Protein AF-A0A8T6Q0S2-F1 (afdb_monomer_lite)

Secondary structure (DSSP, 8-state):
--SSHHHHHHHHHHH-SEEEE----TT----SPTT-EEEEEEETTEEEEEEE-TTT--EEEEEEEHHHHHTT--EEEEE--TTSPPPTGGGT-TT--TTSS--SS-----S-----SSS-------SSS--EEEEE-TT--EEEEEE-

Structure (mmCIF, N/CA/C/O backbone):
data_AF-A0A8T6Q0S2-F1
#
_entry.id   AF-A0A8T6Q0S2-F1
#
loop_
_atom_site.group_PDB
_atom_site.id
_atom_site.type_symbol
_atom_site.label_atom_id
_atom_site.label_alt_id
_atom_site.label_comp_id
_atom_site.label_asym_id
_atom_site.label_entity_id
_atom_site.label_seq_id
_atom_site.pdbx_PDB_ins_code
_atom_site.Cartn_x
_atom_site.Cartn_y
_atom_site.Cartn_z
_atom_site.occupancy
_atom_site.B_iso_or_equiv
_atom_site.auth_seq_id
_atom_site.auth_comp_id
_atom_site.auth_asym_id
_atom_site.auth_atom_id
_atom_site.pdbx_PDB_model_num
ATOM 1 N N . GLY A 1 1 ? 16.981 -9.448 -18.568 1.00 78.06 1 GLY A N 1
ATOM 2 C CA . GLY A 1 1 ? 16.271 -8.221 -18.159 1.00 78.06 1 GLY A CA 1
ATOM 3 C C . GLY A 1 1 ? 17.197 -7.251 -17.456 1.00 78.06 1 GLY A C 1
ATOM 4 O O . GLY A 1 1 ? 18.406 -7.444 -17.495 1.00 78.06 1 GLY A O 1
ATOM 5 N N . LYS A 1 2 ? 16.650 -6.191 -16.859 1.00 92.25 2 LYS A N 1
ATOM 6 C CA . LYS A 1 2 ? 17.411 -5.146 -16.145 1.00 92.25 2 LYS A CA 1
ATOM 7 C C . LYS A 1 2 ? 17.327 -5.351 -14.624 1.00 92.25 2 LYS A C 1
ATOM 9 O O . LYS A 1 2 ? 16.396 -5.994 -14.135 1.00 92.25 2 LYS A O 1
ATOM 14 N N . MET A 1 3 ? 18.290 -4.821 -13.877 1.00 94.62 3 MET A N 1
ATOM 15 C CA . MET A 1 3 ? 18.458 -5.076 -12.444 1.00 94.62 3 MET A CA 1
ATOM 16 C C . MET A 1 3 ? 17.651 -4.136 -11.551 1.00 94.62 3 MET A C 1
ATOM 18 O O . MET A 1 3 ? 17.400 -4.490 -10.406 1.00 94.62 3 MET A O 1
ATOM 22 N N . SER A 1 4 ? 17.218 -2.974 -12.045 1.00 96.12 4 SER A N 1
ATOM 23 C CA . SER A 1 4 ? 16.446 -2.001 -11.260 1.00 96.12 4 SER A CA 1
ATOM 24 C C . SER A 1 4 ? 15.410 -1.250 -12.094 1.00 96.12 4 SER A C 1
ATOM 26 O O . SER A 1 4 ? 15.497 -1.204 -13.323 1.00 96.12 4 SER A O 1
ATOM 28 N N . ASP A 1 5 ? 14.459 -0.595 -11.424 1.00 96.44 5 ASP A N 1
ATOM 29 C CA . ASP A 1 5 ? 13.467 0.255 -12.093 1.00 96.44 5 ASP A CA 1
ATOM 30 C C . ASP A 1 5 ? 14.124 1.395 -12.879 1.00 96.44 5 ASP A C 1
ATOM 32 O O . ASP A 1 5 ? 13.714 1.675 -14.002 1.00 96.44 5 ASP A O 1
ATOM 36 N N . VAL A 1 6 ? 15.191 2.005 -12.344 1.00 97.25 6 VAL A N 1
ATOM 37 C CA . VAL A 1 6 ? 15.949 3.071 -13.027 1.00 97.25 6 VAL A CA 1
ATOM 38 C C . VAL A 1 6 ? 16.463 2.587 -14.383 1.00 97.25 6 VAL A C 1
ATOM 40 O O . VAL A 1 6 ? 16.315 3.276 -15.390 1.00 97.25 6 VAL A O 1
ATOM 43 N N . GLU A 1 7 ? 17.066 1.400 -14.427 1.00 96.62 7 GLU A N 1
ATOM 44 C CA . GLU A 1 7 ? 17.624 0.839 -15.659 1.00 96.62 7 GLU A CA 1
ATOM 45 C C . GLU A 1 7 ? 16.546 0.462 -16.676 1.00 96.62 7 GLU A C 1
ATOM 47 O O . GLU A 1 7 ? 16.735 0.666 -17.877 1.00 96.62 7 GLU A O 1
ATOM 52 N N . ILE A 1 8 ? 15.420 -0.085 -16.206 1.00 96.00 8 ILE A N 1
ATOM 53 C CA . ILE A 1 8 ? 14.270 -0.412 -17.058 1.00 96.00 8 ILE A CA 1
ATOM 54 C C . ILE A 1 8 ? 13.722 0.866 -17.671 1.00 96.00 8 ILE A C 1
ATOM 56 O O . ILE A 1 8 ? 13.627 0.970 -18.889 1.00 96.00 8 ILE A O 1
ATOM 60 N N . LEU A 1 9 ? 13.399 1.851 -16.839 1.00 97.25 9 LEU A N 1
ATOM 61 C CA . LEU A 1 9 ? 12.744 3.080 -17.265 1.00 97.25 9 LEU A CA 1
ATOM 62 C C . LEU A 1 9 ? 13.655 3.935 -18.152 1.00 97.25 9 LEU A C 1
ATOM 64 O O . LEU A 1 9 ? 13.159 4.529 -19.104 1.00 97.25 9 LEU A O 1
ATOM 68 N N . LYS A 1 10 ? 14.981 3.935 -17.934 1.00 96.94 10 LYS A N 1
ATOM 69 C CA . LYS A 1 10 ? 15.943 4.530 -18.884 1.00 96.94 10 LYS A CA 1
ATOM 70 C C . LYS A 1 10 ? 15.897 3.823 -20.238 1.00 96.94 10 LYS A C 1
ATOM 72 O O . LYS A 1 10 ? 15.776 4.485 -21.261 1.00 96.94 10 LYS A O 1
ATOM 77 N N . ALA A 1 11 ? 15.900 2.489 -20.249 1.00 96.00 11 ALA A N 1
ATOM 78 C CA . ALA A 1 11 ? 15.811 1.730 -21.493 1.00 96.00 11 ALA A CA 1
ATOM 79 C C . ALA A 1 11 ? 14.467 1.927 -22.220 1.00 96.00 11 ALA A C 1
ATOM 81 O O . ALA A 1 11 ? 14.431 1.901 -23.448 1.00 96.00 11 ALA A O 1
ATOM 82 N N . LEU A 1 12 ? 13.367 2.126 -21.485 1.00 96.62 12 LEU A N 1
ATOM 83 C CA . LEU A 1 12 ? 12.069 2.462 -22.071 1.00 96.62 12 LEU A CA 1
ATOM 84 C C . LEU A 1 12 ? 12.060 3.898 -22.620 1.00 96.62 12 LEU A C 1
ATOM 86 O O . LEU A 1 12 ? 11.636 4.110 -23.753 1.00 96.62 12 LEU A O 1
ATOM 90 N N . ARG A 1 13 ? 12.598 4.864 -21.865 1.00 96.31 13 ARG A N 1
ATOM 91 C CA . ARG A 1 13 ? 12.756 6.265 -22.286 1.00 96.31 13 ARG A CA 1
ATOM 92 C C . ARG A 1 13 ? 13.515 6.378 -23.605 1.00 96.31 13 ARG A C 1
ATOM 94 O O . ARG A 1 13 ? 13.087 7.134 -24.479 1.00 96.31 13 ARG A O 1
ATOM 101 N N . ASP A 1 14 ? 14.617 5.646 -23.740 1.00 95.31 14 ASP A N 1
ATOM 102 C CA . ASP A 1 14 ? 15.491 5.700 -24.918 1.00 95.31 14 ASP A CA 1
ATOM 103 C C . ASP A 1 14 ? 14.808 5.138 -26.179 1.00 95.31 14 ASP A C 1
ATOM 105 O O . ASP A 1 14 ? 15.164 5.512 -27.293 1.00 95.31 14 ASP A O 1
ATOM 109 N N . LYS A 1 15 ? 13.780 4.294 -26.015 1.00 95.06 15 LYS A N 1
ATOM 110 C CA . LYS A 1 15 ? 12.941 3.782 -27.110 1.00 95.06 15 LYS A CA 1
ATOM 111 C C . LYS A 1 15 ? 11.781 4.710 -27.494 1.00 95.06 15 LYS A C 1
ATOM 113 O O . LYS A 1 15 ? 11.156 4.483 -28.525 1.00 95.06 15 LYS A O 1
ATOM 118 N N . GLY A 1 16 ? 11.468 5.727 -26.688 1.00 94.00 16 GLY A N 1
ATOM 119 C CA . GLY A 1 16 ? 10.281 6.569 -26.879 1.00 94.00 16 GLY A CA 1
ATOM 120 C C . GLY A 1 16 ? 8.976 5.867 -26.480 1.00 94.00 16 GLY A C 1
ATOM 121 O O . GLY A 1 16 ? 8.993 4.881 -25.749 1.00 94.00 16 GLY A O 1
ATOM 122 N N . GLY A 1 17 ? 7.824 6.388 -26.912 1.00 95.56 17 GLY A N 1
ATOM 123 C CA . GLY A 1 17 ? 6.521 5.797 -26.581 1.00 95.56 17 GLY A CA 1
ATOM 124 C C . GLY A 1 17 ? 6.304 4.440 -27.264 1.00 95.56 17 GLY A C 1
ATOM 125 O O . GLY A 1 17 ? 6.423 4.352 -28.482 1.00 95.56 17 GLY A O 1
ATOM 126 N N . HIS A 1 18 ? 6.004 3.381 -26.502 1.00 97.62 18 HIS A N 1
ATOM 127 C CA . HIS A 1 18 ? 5.808 2.026 -27.041 1.00 97.62 18 HIS A CA 1
ATOM 128 C C . HIS A 1 18 ? 5.076 1.085 -26.069 1.00 97.62 18 HIS A C 1
ATOM 130 O O . HIS A 1 18 ? 4.960 1.346 -24.869 1.00 97.62 18 HIS A O 1
ATOM 136 N N . PHE A 1 19 ? 4.622 -0.055 -26.594 1.00 97.94 19 PHE A N 1
ATOM 137 C CA . PHE A 1 19 ? 4.210 -1.208 -25.794 1.00 97.94 19 PHE A CA 1
ATOM 138 C C . PHE A 1 19 ? 5.425 -2.022 -25.366 1.00 97.94 19 PHE A C 1
ATOM 140 O O . PHE A 1 19 ? 6.361 -2.207 -26.144 1.00 97.94 19 PHE A O 1
ATOM 147 N N . TRP A 1 20 ? 5.406 -2.556 -24.151 1.00 96.25 20 TRP A N 1
ATOM 148 C CA . TRP A 1 20 ? 6.532 -3.308 -23.610 1.00 96.25 20 TRP A CA 1
ATOM 149 C C . TRP A 1 20 ? 6.074 -4.484 -22.751 1.00 96.25 20 TRP A C 1
ATOM 151 O O . TRP A 1 20 ? 4.925 -4.563 -22.317 1.00 96.25 20 TRP A O 1
ATOM 161 N N . ARG A 1 21 ? 7.000 -5.414 -22.508 1.00 95.69 21 ARG A N 1
ATOM 162 C CA . ARG A 1 21 ? 6.830 -6.525 -21.572 1.00 95.69 21 ARG A CA 1
ATOM 163 C C . ARG A 1 21 ? 7.992 -6.526 -20.589 1.00 95.69 21 ARG A C 1
ATOM 165 O O . ARG A 1 21 ? 9.146 -6.438 -21.008 1.00 95.69 21 ARG A O 1
ATOM 172 N N . GLY A 1 22 ? 7.681 -6.619 -19.302 1.00 92.00 22 GLY A N 1
ATOM 173 C CA . GLY A 1 22 ? 8.657 -6.676 -18.224 1.00 92.00 22 GLY A CA 1
ATOM 174 C C . GLY A 1 22 ? 9.479 -7.962 -18.256 1.00 92.00 22 GLY A C 1
ATOM 175 O O . GLY A 1 22 ? 8.939 -9.047 -18.466 1.00 92.00 22 GLY A O 1
ATOM 176 N N . ASP A 1 23 ? 10.782 -7.840 -18.025 1.00 90.69 23 ASP A N 1
ATOM 177 C CA . ASP A 1 23 ? 11.701 -8.967 -17.867 1.00 90.69 23 ASP A CA 1
ATOM 178 C C . ASP A 1 23 ? 12.580 -8.722 -16.636 1.00 90.69 23 ASP A C 1
ATOM 180 O O . ASP A 1 23 ? 13.381 -7.777 -16.609 1.00 90.69 23 ASP A O 1
ATOM 184 N N . LYS A 1 24 ? 12.403 -9.569 -15.617 1.00 91.88 24 LYS A N 1
ATOM 185 C CA . LYS A 1 24 ? 13.063 -9.460 -14.317 1.00 91.88 24 LYS A CA 1
ATOM 186 C C . LYS A 1 24 ? 14.035 -10.636 -14.133 1.00 91.88 24 LYS A C 1
ATOM 188 O O . LYS A 1 24 ? 13.592 -11.734 -13.800 1.00 91.88 24 LYS A O 1
ATOM 193 N N . PRO A 1 25 ? 15.348 -10.433 -14.345 1.00 92.94 25 PRO A N 1
ATOM 194 C CA . PRO A 1 25 ? 16.333 -11.487 -14.144 1.00 92.94 25 PRO A CA 1
ATOM 195 C C . PRO A 1 25 ? 16.471 -11.828 -12.647 1.00 92.94 25 PRO A C 1
ATOM 197 O O . PRO A 1 25 ? 16.142 -10.990 -11.795 1.00 92.94 25 PRO A O 1
ATOM 200 N N . PRO A 1 26 ? 16.980 -13.028 -12.303 1.00 94.00 26 PRO A N 1
ATOM 201 C CA . PRO A 1 26 ? 17.291 -13.392 -10.922 1.00 94.00 26 PRO A CA 1
ATOM 202 C C . PRO A 1 26 ? 18.140 -12.322 -10.220 1.00 94.00 26 PRO A C 1
ATOM 204 O O . PRO A 1 26 ? 19.101 -11.810 -10.790 1.00 94.00 26 PRO A O 1
ATOM 207 N N . GLY A 1 27 ? 17.768 -11.963 -8.988 1.00 94.25 27 GLY A N 1
ATOM 208 C CA . GLY A 1 27 ? 18.460 -10.936 -8.196 1.00 94.25 27 GLY A CA 1
ATOM 209 C C . GLY A 1 27 ? 18.109 -9.481 -8.538 1.00 94.25 27 GLY A C 1
ATOM 210 O O . GLY A 1 27 ? 18.645 -8.571 -7.913 1.00 94.25 27 GLY A O 1
ATOM 211 N N . SER A 1 28 ? 17.211 -9.229 -9.496 1.00 95.62 28 SER A N 1
ATOM 212 C CA . SER A 1 28 ? 16.749 -7.870 -9.808 1.00 95.62 28 SER A CA 1
ATOM 213 C C . SER A 1 28 ? 15.931 -7.257 -8.664 1.00 95.62 28 SER A C 1
ATOM 215 O O . SER A 1 28 ? 15.021 -7.887 -8.114 1.00 95.62 28 SER A O 1
ATOM 217 N N . THR A 1 29 ? 16.212 -5.992 -8.356 1.00 95.50 29 THR A N 1
ATOM 218 C CA . THR A 1 29 ? 15.489 -5.166 -7.379 1.00 95.50 29 THR A CA 1
ATOM 219 C C . THR A 1 29 ? 14.349 -4.365 -8.008 1.00 95.50 29 THR A C 1
ATOM 221 O O . THR A 1 29 ? 13.659 -3.631 -7.307 1.00 95.50 29 THR A O 1
ATOM 224 N N . ALA A 1 30 ? 14.111 -4.514 -9.316 1.00 95.12 30 ALA A N 1
ATOM 225 C CA . ALA A 1 30 ? 13.004 -3.856 -9.999 1.00 95.12 30 ALA A CA 1
ATOM 226 C C . ALA A 1 30 ? 11.643 -4.231 -9.388 1.00 95.12 30 ALA A C 1
ATOM 228 O O . ALA A 1 30 ? 11.392 -5.393 -9.050 1.00 95.12 30 ALA A O 1
ATOM 229 N N . THR A 1 31 ? 10.750 -3.253 -9.281 1.00 95.50 31 THR A N 1
ATOM 230 C CA . THR A 1 31 ? 9.407 -3.414 -8.712 1.00 95.50 31 THR A CA 1
ATOM 231 C C . THR A 1 31 ? 8.363 -3.828 -9.746 1.00 95.50 31 THR A C 1
ATOM 233 O O . THR A 1 31 ? 7.251 -4.179 -9.356 1.00 95.50 31 THR A O 1
ATOM 236 N N . ILE A 1 32 ? 8.706 -3.824 -11.040 1.00 95.75 32 ILE A N 1
ATOM 237 C CA . ILE A 1 32 ? 7.832 -4.316 -12.114 1.00 95.75 32 ILE A CA 1
ATOM 238 C C . ILE A 1 32 ? 7.460 -5.792 -11.904 1.00 95.75 32 ILE A C 1
ATOM 240 O O . ILE A 1 32 ? 8.224 -6.575 -11.328 1.00 95.75 32 ILE A O 1
ATOM 244 N N . TYR A 1 33 ? 6.321 -6.202 -12.450 1.00 95.25 33 TYR A N 1
ATOM 245 C CA . TYR A 1 33 ? 5.953 -7.607 -12.556 1.00 95.25 33 TYR A CA 1
ATOM 246 C C . TYR A 1 33 ? 6.667 -8.258 -13.745 1.00 95.25 33 TYR A C 1
ATOM 248 O O . TYR A 1 33 ? 6.668 -7.741 -14.870 1.00 95.25 33 TYR A O 1
ATOM 256 N N . SER A 1 34 ? 7.281 -9.418 -13.499 1.00 93.62 34 SER A N 1
ATOM 257 C CA . SER A 1 34 ? 7.903 -10.209 -14.564 1.00 93.62 34 SER A CA 1
ATOM 258 C C . SER A 1 34 ? 6.840 -10.680 -15.555 1.00 93.62 34 SER A C 1
ATOM 260 O O . SER A 1 34 ? 5.753 -11.079 -15.151 1.00 93.62 34 SER A O 1
ATOM 262 N N . HIS A 1 35 ? 7.140 -10.616 -16.853 1.00 94.44 35 HIS A N 1
ATOM 263 C CA . HIS A 1 35 ? 6.200 -10.869 -17.952 1.00 94.44 35 HIS A CA 1
ATOM 264 C C . HIS A 1 35 ? 4.988 -9.932 -18.012 1.00 94.44 35 HIS A C 1
ATOM 266 O O . HIS A 1 35 ? 4.179 -10.070 -18.930 1.00 94.44 35 HIS A O 1
ATOM 272 N N . GLY A 1 36 ? 4.878 -8.955 -17.108 1.00 96.19 36 GLY A N 1
ATOM 273 C CA . GLY A 1 36 ? 3.791 -7.993 -17.138 1.00 96.19 36 GLY A CA 1
ATOM 274 C C . GLY A 1 36 ? 3.844 -7.145 -18.405 1.00 96.19 36 GLY A C 1
ATOM 275 O O . GLY A 1 36 ? 4.907 -6.640 -18.779 1.00 96.19 36 GLY A O 1
ATOM 276 N N . SER A 1 37 ? 2.715 -7.009 -19.093 1.00 97.12 37 SER A N 1
ATOM 277 C CA . SER A 1 37 ? 2.596 -6.162 -20.281 1.00 97.12 37 SER A CA 1
ATOM 278 C C . SER A 1 37 ? 2.330 -4.715 -19.890 1.00 97.12 37 SER A C 1
ATOM 280 O O . SER A 1 37 ? 1.782 -4.441 -18.821 1.00 97.12 37 SER A O 1
ATOM 282 N N . GLY A 1 38 ? 2.689 -3.781 -20.761 1.00 97.44 38 GLY A N 1
ATOM 283 C CA . GLY A 1 38 ? 2.627 -2.376 -20.419 1.00 97.44 38 GLY A CA 1
ATOM 284 C C . GLY A 1 38 ? 2.688 -1.420 -21.593 1.00 97.44 38 GLY A C 1
ATOM 285 O O . GLY A 1 38 ? 2.953 -1.798 -22.734 1.00 97.44 38 GLY A O 1
ATOM 286 N N . ILE A 1 39 ? 2.481 -0.151 -21.261 1.00 98.19 39 ILE A N 1
ATOM 287 C CA . ILE A 1 39 ? 2.671 0.990 -22.154 1.00 98.19 39 ILE A CA 1
ATOM 288 C C . ILE A 1 39 ? 3.675 1.918 -21.485 1.00 98.19 39 ILE A C 1
ATOM 290 O O . ILE A 1 39 ? 3.624 2.121 -20.271 1.00 98.19 39 ILE A O 1
ATOM 294 N N . PHE A 1 40 ? 4.595 2.455 -22.271 1.00 98.38 40 PHE A N 1
ATOM 295 C CA . PHE A 1 40 ? 5.436 3.574 -21.891 1.00 98.38 40 PHE A CA 1
ATOM 296 C C . PHE A 1 40 ? 5.073 4.763 -22.776 1.00 98.38 40 PHE A C 1
ATOM 298 O O . PHE A 1 40 ? 4.987 4.623 -23.995 1.00 98.38 40 PHE A O 1
ATOM 305 N N . SER A 1 41 ? 4.855 5.923 -22.167 1.00 97.88 41 SER A N 1
ATOM 306 C CA . SER A 1 41 ? 4.577 7.179 -22.856 1.00 97.88 41 SER A CA 1
ATOM 307 C C . SER A 1 41 ? 5.615 8.214 -22.454 1.00 97.88 41 SER A C 1
ATOM 309 O O . SER A 1 41 ? 5.985 8.301 -21.285 1.00 97.88 41 SER A O 1
ATOM 311 N N . ARG A 1 42 ? 6.074 9.012 -23.418 1.00 95.62 42 ARG A N 1
ATOM 312 C CA . ARG A 1 42 ? 6.994 10.128 -23.193 1.00 95.62 42 ARG A CA 1
ATOM 313 C C . ARG A 1 42 ? 6.549 11.323 -24.020 1.00 95.62 42 ARG A C 1
ATOM 315 O O . ARG A 1 42 ? 6.322 11.188 -25.218 1.00 95.62 42 ARG A O 1
ATOM 322 N N . CYS A 1 43 ? 6.453 12.477 -23.377 1.00 94.44 43 CYS A N 1
ATOM 323 C CA . CYS A 1 43 ? 6.109 13.754 -23.982 1.00 94.44 43 CYS A CA 1
ATOM 324 C C . CYS A 1 43 ? 7.130 14.795 -23.512 1.00 94.44 43 CYS A C 1
ATOM 326 O O . CYS A 1 43 ? 7.109 15.221 -22.354 1.00 94.44 43 CYS A O 1
ATOM 328 N N . GLY A 1 44 ? 8.067 15.149 -24.396 1.00 94.31 44 GLY A N 1
ATOM 329 C CA . GLY A 1 44 ? 9.226 15.961 -24.027 1.00 94.31 44 GLY A CA 1
ATOM 330 C C . GLY A 1 44 ? 10.081 15.262 -22.965 1.00 94.31 44 GLY A C 1
ATOM 331 O O . GLY A 1 44 ? 10.537 14.132 -23.167 1.00 94.31 44 GLY A O 1
ATOM 332 N N . ASP A 1 45 ? 10.281 15.931 -21.832 1.00 95.31 45 ASP A N 1
ATOM 333 C CA . ASP A 1 45 ? 11.025 15.404 -20.687 1.00 95.31 45 ASP A CA 1
ATOM 334 C C . ASP A 1 45 ? 10.153 14.590 -19.720 1.00 95.31 45 ASP A C 1
ATOM 336 O O . ASP A 1 45 ? 10.695 13.872 -18.883 1.00 95.31 45 ASP A O 1
ATOM 340 N N . THR A 1 46 ? 8.824 14.675 -19.821 1.00 97.75 46 THR A N 1
ATOM 341 C CA . THR A 1 46 ? 7.885 13.942 -18.961 1.00 97.75 46 THR A CA 1
ATOM 342 C C . THR A 1 46 ? 7.560 12.565 -19.525 1.00 97.75 46 THR A C 1
ATOM 344 O O . THR A 1 46 ? 7.496 12.364 -20.740 1.00 97.75 46 THR A O 1
ATOM 347 N N . TRP A 1 47 ? 7.340 11.593 -18.644 1.00 97.94 47 TRP A N 1
ATOM 348 C CA . TRP A 1 47 ? 7.007 10.229 -19.039 1.00 97.94 47 TRP A CA 1
ATOM 349 C C . TRP A 1 47 ? 6.151 9.515 -17.990 1.00 97.94 47 TRP A C 1
ATOM 351 O O . TRP A 1 47 ? 6.135 9.862 -16.804 1.00 97.94 47 TRP A O 1
ATOM 361 N N . SER A 1 48 ? 5.453 8.478 -18.439 1.00 98.12 48 SER A N 1
ATOM 362 C CA . SER A 1 48 ? 4.744 7.529 -17.586 1.00 98.12 48 SER A CA 1
ATOM 363 C C . SER A 1 48 ? 4.891 6.108 -18.117 1.00 98.12 48 SER A C 1
ATOM 365 O O . SER A 1 48 ? 5.087 5.880 -19.312 1.00 98.12 48 SER A O 1
ATOM 367 N N . ALA A 1 49 ? 4.809 5.135 -17.215 1.00 98.19 49 ALA A N 1
ATOM 368 C CA . ALA A 1 49 ? 4.826 3.725 -17.562 1.00 98.19 49 ALA A CA 1
ATOM 369 C C . ALA A 1 49 ? 3.768 2.974 -16.761 1.00 98.19 49 ALA A C 1
ATOM 371 O O . ALA A 1 49 ? 3.598 3.207 -15.566 1.00 98.19 49 ALA A O 1
ATOM 372 N N . ILE A 1 50 ? 3.093 2.041 -17.418 1.00 97.81 50 ILE A N 1
ATOM 373 C CA . ILE A 1 50 ? 2.169 1.094 -16.796 1.00 97.81 50 ILE A CA 1
ATOM 374 C C . ILE A 1 50 ? 2.736 -0.303 -17.014 1.00 97.81 50 ILE A C 1
ATOM 376 O O . ILE A 1 50 ? 3.177 -0.610 -18.119 1.00 97.81 50 ILE A O 1
ATOM 380 N N . ASN A 1 51 ? 2.708 -1.141 -15.981 1.00 97.50 51 ASN A N 1
ATOM 381 C CA . ASN A 1 51 ? 3.053 -2.555 -16.043 1.00 97.50 51 ASN A CA 1
ATOM 382 C C . ASN A 1 51 ? 1.994 -3.367 -15.294 1.00 97.50 51 ASN A C 1
ATOM 384 O O . ASN A 1 51 ? 1.746 -3.119 -14.116 1.00 97.50 51 ASN A O 1
ATOM 388 N N . ILE A 1 52 ? 1.358 -4.309 -15.984 1.00 96.31 52 ILE A N 1
ATOM 389 C CA . ILE A 1 52 ? 0.237 -5.088 -15.458 1.00 96.31 52 ILE A CA 1
ATOM 390 C C . ILE A 1 52 ? 0.675 -6.537 -15.328 1.00 96.31 52 ILE A C 1
ATOM 392 O O . ILE A 1 52 ? 1.110 -7.134 -16.313 1.00 96.31 52 ILE A O 1
ATOM 396 N N . ASP A 1 53 ? 0.547 -7.100 -14.130 1.00 94.69 53 ASP A N 1
ATOM 397 C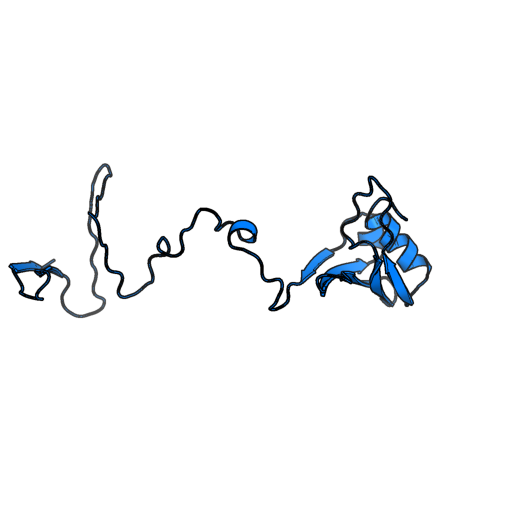 CA . ASP A 1 53 ? 0.806 -8.516 -13.904 1.00 94.69 53 ASP A CA 1
ATOM 398 C C . ASP A 1 53 ? -0.190 -9.380 -14.684 1.00 94.69 53 ASP A C 1
ATOM 400 O O . ASP A 1 53 ? -1.404 -9.209 -14.564 1.00 94.69 53 ASP A O 1
ATOM 404 N N . TYR A 1 54 ? 0.320 -10.338 -15.456 1.00 93.69 54 TYR A N 1
ATOM 405 C CA . TYR A 1 54 ? -0.513 -11.171 -16.326 1.00 93.69 54 TYR A CA 1
ATOM 406 C C . TYR A 1 54 ? -1.415 -12.140 -15.546 1.00 93.69 54 TYR A C 1
ATOM 408 O O . TYR A 1 54 ? -2.428 -12.588 -16.076 1.00 93.69 54 TYR A O 1
ATOM 416 N N . SER A 1 55 ? -1.040 -12.483 -14.310 1.00 92.62 55 SER A N 1
ATOM 417 C CA . SER A 1 55 ? -1.714 -13.516 -13.518 1.00 92.62 55 SER A CA 1
ATOM 418 C C . SER A 1 55 ? -2.730 -12.945 -12.528 1.00 92.62 55 SER A C 1
ATOM 420 O O . SER A 1 55 ? -3.781 -13.537 -12.300 1.00 92.62 55 SER A O 1
ATOM 422 N N . THR A 1 56 ? -2.440 -11.772 -11.964 1.00 91.06 56 THR A N 1
ATOM 423 C CA . THR A 1 56 ? -3.235 -11.142 -10.903 1.00 91.06 56 THR A CA 1
ATOM 424 C C . THR A 1 56 ? -3.905 -9.847 -11.337 1.00 91.06 56 THR A C 1
ATOM 426 O O . THR A 1 56 ? -4.759 -9.351 -10.608 1.00 91.06 56 THR A O 1
ATOM 429 N N . ALA A 1 57 ? -3.542 -9.272 -12.488 1.00 91.94 57 ALA A N 1
ATOM 430 C CA . ALA A 1 57 ? -3.984 -7.946 -12.928 1.00 91.94 57 ALA A CA 1
ATOM 431 C C . ALA A 1 57 ? -3.639 -6.799 -11.953 1.00 91.94 57 ALA A C 1
ATOM 433 O O . ALA A 1 57 ? -4.233 -5.721 -12.024 1.00 91.94 57 ALA A O 1
ATOM 434 N N . LYS A 1 58 ? -2.677 -7.000 -11.042 1.00 93.06 58 LYS A N 1
ATOM 435 C CA . LYS A 1 58 ? -2.099 -5.904 -10.254 1.00 93.06 58 LYS A CA 1
ATOM 436 C C . LYS A 1 58 ? -1.310 -4.969 -11.167 1.00 93.06 58 LYS A C 1
ATOM 438 O O . LYS A 1 58 ? -0.727 -5.407 -12.159 1.00 93.06 58 LYS A O 1
ATOM 443 N N . ILE A 1 59 ? -1.302 -3.678 -10.844 1.00 95.12 59 ILE A N 1
ATOM 444 C CA . ILE A 1 59 ? -0.784 -2.638 -11.737 1.00 95.12 59 ILE A CA 1
ATOM 445 C C . ILE A 1 59 ? 0.315 -1.854 -11.029 1.00 95.12 59 ILE A C 1
ATOM 447 O O . ILE A 1 59 ? 0.060 -1.236 -9.998 1.00 95.12 59 ILE A O 1
ATOM 451 N N . LYS A 1 60 ? 1.510 -1.802 -11.621 1.00 96.62 60 LYS A N 1
ATOM 452 C CA . LYS A 1 60 ? 2.544 -0.823 -11.273 1.00 96.62 60 LYS A CA 1
ATOM 453 C C . LYS A 1 60 ? 2.460 0.366 -12.216 1.00 96.62 60 LYS A C 1
ATOM 455 O O . LYS A 1 60 ? 2.447 0.201 -13.437 1.00 96.62 60 LYS A O 1
ATOM 460 N N . ILE A 1 61 ? 2.426 1.561 -11.638 1.00 97.50 61 ILE A N 1
ATOM 461 C CA . ILE A 1 61 ? 2.465 2.827 -12.364 1.00 97.50 61 ILE A CA 1
ATOM 462 C C . ILE A 1 61 ? 3.724 3.580 -11.970 1.00 97.50 61 ILE A C 1
ATOM 464 O O . ILE A 1 61 ? 4.013 3.761 -10.789 1.00 97.50 61 ILE A O 1
ATOM 468 N N . TYR A 1 62 ? 4.434 4.052 -12.982 1.00 98.12 62 TYR A N 1
ATOM 469 C CA . TYR A 1 62 ? 5.620 4.878 -12.859 1.00 98.12 62 TYR A CA 1
ATOM 470 C C . TYR A 1 62 ? 5.345 6.217 -13.527 1.00 98.12 62 TYR A C 1
ATOM 472 O O . TYR A 1 62 ? 4.730 6.264 -14.594 1.00 98.12 62 TYR A O 1
ATOM 480 N N . ALA A 1 63 ? 5.811 7.304 -12.927 1.00 98.12 63 ALA A N 1
ATOM 481 C CA . ALA A 1 63 ? 5.706 8.625 -13.527 1.00 98.12 63 ALA A CA 1
ATOM 482 C C . ALA A 1 63 ? 6.864 9.518 -13.091 1.00 98.12 63 ALA A C 1
ATOM 484 O O . ALA A 1 63 ? 7.318 9.472 -11.944 1.00 98.12 63 ALA A O 1
ATOM 485 N N . GLY A 1 64 ? 7.320 10.372 -13.995 1.00 97.88 64 GLY A N 1
ATOM 486 C CA . GLY A 1 64 ? 8.374 11.322 -13.691 1.00 97.88 64 GLY A CA 1
ATOM 487 C C . GLY A 1 64 ? 8.769 12.152 -14.896 1.00 97.88 64 GLY A C 1
ATOM 488 O O . GLY A 1 64 ? 8.048 12.239 -15.887 1.00 97.88 64 GLY A O 1
ATOM 489 N N . ASN A 1 65 ? 9.941 12.761 -14.786 1.00 98.00 65 ASN A N 1
ATOM 490 C CA . ASN A 1 65 ? 10.633 13.381 -15.902 1.00 98.00 65 ASN A CA 1
ATOM 491 C C . ASN A 1 65 ? 12.064 12.836 -16.012 1.00 98.00 65 ASN A C 1
ATOM 493 O O . ASN A 1 65 ? 12.494 12.026 -15.182 1.00 98.00 65 ASN A O 1
ATOM 497 N N . ASP A 1 66 ? 12.798 13.247 -17.040 1.00 97.50 66 ASP A N 1
ATOM 498 C CA . ASP A 1 66 ? 14.154 12.762 -17.313 1.00 97.50 66 ASP A CA 1
ATOM 499 C C . ASP A 1 66 ? 15.120 13.029 -16.151 1.00 97.50 66 ASP A C 1
ATOM 501 O O . ASP A 1 66 ? 15.900 12.150 -15.779 1.00 97.50 66 ASP A O 1
ATOM 505 N N . ALA A 1 67 ? 15.028 14.203 -15.520 1.00 98.00 67 ALA A N 1
ATOM 506 C CA . ALA A 1 67 ? 15.858 14.557 -14.369 1.00 98.00 67 ALA A CA 1
ATOM 507 C C . ALA A 1 67 ? 15.602 13.628 -13.169 1.00 98.00 67 ALA A C 1
ATOM 509 O O . ALA A 1 67 ? 16.538 13.050 -12.614 1.00 98.00 67 ALA A O 1
ATOM 510 N N . ARG A 1 68 ? 14.331 13.415 -12.799 1.00 98.25 68 ARG A N 1
ATOM 511 C CA . ARG A 1 68 ? 13.954 12.511 -11.698 1.00 98.25 68 ARG A CA 1
ATOM 512 C C . ARG A 1 68 ? 14.284 11.056 -12.009 1.00 98.25 68 ARG A C 1
ATOM 514 O O . ARG A 1 68 ? 14.684 10.327 -11.107 1.00 98.25 68 ARG A O 1
ATOM 521 N N . LEU A 1 69 ? 14.171 10.632 -13.268 1.00 97.75 69 LEU A N 1
ATOM 522 C CA . LEU A 1 69 ? 14.601 9.299 -13.693 1.00 97.75 69 LEU A CA 1
ATOM 523 C C . LEU A 1 69 ? 16.109 9.108 -13.515 1.00 97.75 69 LEU A C 1
ATOM 525 O O . LEU A 1 69 ? 16.550 8.093 -12.977 1.00 97.75 69 LEU A O 1
ATOM 529 N N . ASN A 1 70 ? 16.906 10.088 -13.938 1.00 97.19 70 ASN A N 1
ATOM 530 C CA . ASN A 1 70 ? 18.358 10.024 -13.813 1.00 97.19 70 ASN A CA 1
ATOM 531 C C . ASN A 1 70 ? 18.815 10.025 -12.348 1.00 97.19 7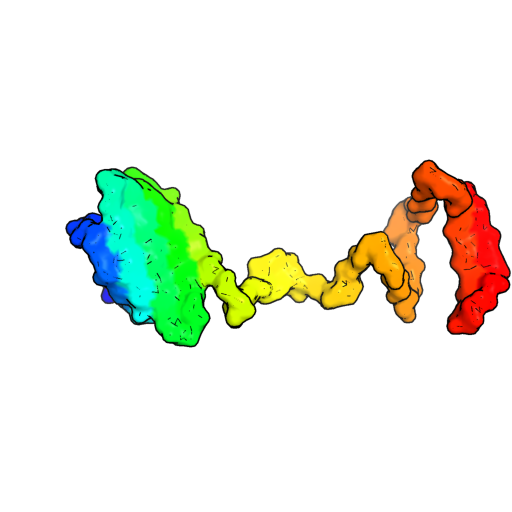0 ASN A C 1
ATOM 533 O O . ASN A 1 70 ? 19.768 9.316 -12.033 1.00 97.19 70 ASN A O 1
ATOM 537 N N . ASN A 1 71 ? 18.088 10.730 -11.477 1.00 97.06 71 ASN A N 1
ATOM 538 C CA . ASN A 1 71 ? 18.350 10.807 -10.038 1.00 97.06 71 ASN A CA 1
ATOM 539 C C . ASN A 1 71 ? 17.692 9.678 -9.221 1.00 97.06 71 ASN A C 1
ATOM 541 O O . ASN A 1 71 ? 17.882 9.623 -8.010 1.00 97.06 71 ASN A O 1
ATOM 545 N N . GLY A 1 72 ? 16.895 8.801 -9.842 1.00 96.56 72 GLY A N 1
ATOM 546 C CA . GLY A 1 72 ? 16.180 7.726 -9.142 1.00 96.56 72 GLY A CA 1
ATOM 547 C C . GLY A 1 72 ? 15.051 8.196 -8.213 1.00 96.56 72 GLY A C 1
ATOM 548 O O . GLY A 1 72 ? 14.657 7.462 -7.317 1.00 96.56 72 GLY A O 1
ATOM 549 N N . THR A 1 73 ? 14.519 9.404 -8.417 1.00 97.56 73 THR A N 1
ATOM 550 C CA . THR A 1 73 ? 13.491 10.040 -7.569 1.00 97.56 73 THR A CA 1
ATOM 551 C C . THR A 1 73 ? 12.121 10.146 -8.250 1.00 97.56 73 THR A C 1
ATOM 553 O O . THR A 1 73 ? 11.302 11.008 -7.911 1.00 97.56 73 THR A O 1
ATOM 556 N N . PHE A 1 74 ? 11.854 9.312 -9.255 1.00 97.62 74 PHE A N 1
ATOM 557 C CA . PHE A 1 74 ? 10.544 9.217 -9.909 1.00 97.62 74 PHE A CA 1
ATOM 558 C C . PHE A 1 74 ? 9.497 8.581 -8.983 1.00 97.62 74 PHE A C 1
ATOM 560 O O . PHE A 1 74 ? 9.820 7.955 -7.977 1.00 97.62 74 PHE A O 1
ATOM 567 N N . SER A 1 75 ? 8.224 8.776 -9.309 1.00 97.88 75 SER A N 1
ATOM 568 C CA . SER A 1 75 ? 7.114 8.238 -8.529 1.00 97.88 75 SER A CA 1
ATOM 569 C C . SER A 1 75 ? 6.787 6.815 -8.977 1.00 97.88 75 SER A C 1
ATOM 571 O O . SER A 1 75 ? 6.737 6.539 -10.177 1.00 97.88 75 SER A O 1
ATOM 573 N N . VAL A 1 76 ? 6.526 5.937 -8.008 1.00 97.19 76 VAL A N 1
ATOM 574 C CA . VAL A 1 76 ? 6.045 4.566 -8.219 1.00 97.19 76 VAL A CA 1
ATOM 575 C C . VAL A 1 76 ? 4.808 4.363 -7.362 1.00 97.19 76 VAL A C 1
ATOM 577 O O . VAL A 1 76 ? 4.805 4.737 -6.191 1.00 97.19 76 VAL A O 1
ATOM 580 N N . ASN A 1 77 ? 3.765 3.774 -7.935 1.00 95.31 77 ASN A N 1
ATOM 581 C CA . ASN A 1 77 ? 2.578 3.373 -7.197 1.00 95.31 77 ASN A CA 1
ATOM 582 C C . ASN A 1 77 ? 2.102 1.984 -7.636 1.00 95.31 77 ASN A C 1
ATOM 584 O O . ASN A 1 77 ? 2.346 1.563 -8.768 1.00 95.31 77 ASN A O 1
ATOM 588 N N . GLU A 1 78 ? 1.406 1.287 -6.743 1.00 93.38 78 GLU A N 1
ATOM 589 C CA . GLU A 1 78 ? 0.691 0.048 -7.040 1.00 93.38 78 GLU A CA 1
ATOM 590 C C . GLU A 1 78 ? -0.810 0.307 -6.924 1.00 93.38 78 GLU A C 1
ATOM 592 O O . GLU A 1 78 ? -1.288 0.777 -5.893 1.00 93.38 78 GLU A O 1
ATOM 597 N N . LEU A 1 79 ? -1.552 0.053 -8.002 1.00 91.38 79 LEU A N 1
ATOM 598 C CA . LEU A 1 79 ? -2.999 0.229 -8.035 1.00 91.38 79 LEU A CA 1
ATOM 599 C C . LEU A 1 79 ? -3.683 -1.123 -7.863 1.00 91.38 79 LEU A C 1
ATOM 601 O O . LEU A 1 79 ? -3.364 -2.101 -8.545 1.00 91.38 79 LEU A O 1
ATOM 605 N N . TYR A 1 80 ? -4.673 -1.137 -6.977 1.00 85.81 80 TYR A N 1
ATOM 606 C CA . TYR A 1 80 ? -5.433 -2.322 -6.617 1.00 85.81 80 TYR A CA 1
ATOM 607 C C . TYR A 1 80 ? -6.868 -2.228 -7.133 1.00 85.81 80 TYR A C 1
ATOM 609 O O . TYR A 1 80 ? -7.555 -1.228 -6.931 1.00 85.81 80 TYR A O 1
ATOM 617 N N . GLY A 1 81 ? -7.327 -3.296 -7.783 1.00 85.00 81 GLY A N 1
ATOM 618 C CA . GLY A 1 81 ? -8.725 -3.470 -8.173 1.00 85.00 81 GLY A CA 1
ATOM 619 C C . GLY A 1 81 ? -9.558 -4.168 -7.096 1.00 85.00 81 GLY A C 1
ATOM 620 O O . GLY A 1 81 ? -9.058 -4.579 -6.049 1.00 85.00 81 GLY A O 1
ATOM 621 N N . SER A 1 82 ? -10.842 -4.381 -7.384 1.00 87.44 82 SER A N 1
ATOM 622 C CA . SER A 1 82 ? -11.785 -5.056 -6.480 1.00 87.44 82 SER A CA 1
ATOM 623 C C . SER A 1 82 ? -11.358 -6.470 -6.064 1.00 87.44 82 SER A C 1
ATOM 625 O O . SER A 1 82 ? -11.696 -6.871 -4.947 1.00 87.44 82 SER A O 1
ATOM 627 N N . ALA A 1 83 ? -10.617 -7.173 -6.928 1.00 87.19 83 ALA A N 1
ATOM 628 C CA . ALA A 1 83 ? -10.081 -8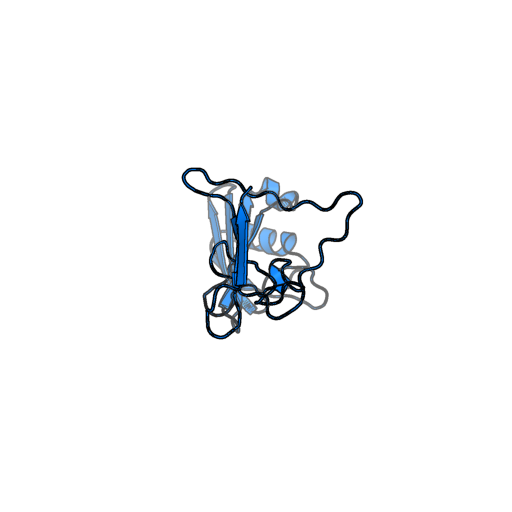.518 -6.710 1.00 87.19 83 ALA A CA 1
ATOM 629 C C . ALA A 1 83 ? -8.741 -8.554 -5.947 1.00 87.19 83 ALA A C 1
ATOM 631 O O . ALA A 1 83 ? -8.370 -9.599 -5.429 1.00 87.19 83 ALA A O 1
ATOM 632 N N . ASN A 1 84 ? -8.024 -7.429 -5.850 1.00 87.38 84 ASN A N 1
ATOM 633 C CA . ASN A 1 84 ? -6.686 -7.356 -5.246 1.00 87.38 84 ASN A CA 1
ATOM 634 C C . ASN A 1 84 ? -6.603 -6.276 -4.162 1.00 87.38 84 ASN A C 1
ATOM 636 O O . ASN A 1 84 ? -5.576 -5.622 -4.029 1.00 87.38 84 ASN A O 1
ATOM 640 N N . LYS A 1 85 ? -7.688 -6.028 -3.425 1.00 87.88 85 LYS A N 1
ATOM 641 C CA . LYS A 1 85 ? -7.707 -4.979 -2.397 1.00 87.88 85 LYS A CA 1
ATOM 642 C C . LYS A 1 85 ? -6.612 -5.215 -1.339 1.00 87.88 85 LYS A C 1
ATOM 644 O O . LYS A 1 85 ? -6.394 -6.373 -0.980 1.00 87.88 85 LYS A O 1
ATOM 649 N N . PRO A 1 86 ? -5.995 -4.148 -0.793 1.00 87.94 86 PRO A N 1
ATOM 650 C CA . PRO A 1 86 ? -5.107 -4.264 0.358 1.00 87.94 86 PRO A CA 1
ATOM 651 C C . PRO A 1 86 ? -5.789 -5.003 1.514 1.00 87.94 86 PRO A C 1
ATOM 653 O O . PRO A 1 86 ? -6.947 -4.739 1.847 1.00 87.94 86 PRO A O 1
ATOM 656 N N . SER A 1 87 ? -5.068 -5.935 2.119 1.00 87.62 87 SER A N 1
ATOM 657 C CA . SER A 1 87 ? -5.460 -6.616 3.348 1.00 87.62 87 SER A CA 1
ATOM 658 C C . SER A 1 87 ? -5.316 -5.692 4.561 1.00 87.62 87 SER A C 1
ATOM 660 O O . SER A 1 87 ? -4.694 -4.632 4.496 1.00 87.62 87 SER A O 1
ATOM 662 N N . LYS A 1 88 ? -5.845 -6.112 5.717 1.00 86.94 88 LYS A N 1
ATOM 663 C CA . LYS A 1 88 ? -5.649 -5.386 6.983 1.00 86.94 88 LYS A CA 1
ATOM 664 C C . LYS A 1 88 ? -4.174 -5.191 7.322 1.00 86.94 88 LYS A C 1
ATOM 666 O O . LYS A 1 88 ? -3.800 -4.126 7.800 1.00 86.94 88 LYS A O 1
ATOM 671 N N . SER A 1 89 ? -3.343 -6.202 7.080 1.00 87.88 89 SER A N 1
ATOM 672 C CA . SER A 1 89 ? -1.899 -6.101 7.289 1.00 87.88 89 SER A CA 1
ATOM 673 C C . SER A 1 89 ? -1.263 -5.062 6.370 1.00 87.88 89 SER A C 1
ATOM 675 O O . SER A 1 89 ? -0.431 -4.292 6.839 1.00 87.88 89 SER A O 1
ATOM 677 N N . ASP A 1 90 ? -1.711 -4.970 5.114 1.00 86.81 90 ASP A N 1
ATOM 678 C CA . ASP A 1 90 ? -1.152 -4.033 4.127 1.00 86.81 90 ASP A CA 1
ATOM 679 C C . ASP A 1 90 ? -1.386 -2.561 4.502 1.00 86.81 90 ASP A C 1
ATOM 681 O O . ASP A 1 90 ? -0.656 -1.683 4.053 1.00 86.81 90 ASP A O 1
ATOM 685 N N . VAL A 1 91 ? -2.387 -2.285 5.345 1.00 87.81 91 VAL A N 1
ATOM 686 C CA . VAL A 1 91 ? -2.738 -0.930 5.802 1.00 87.81 91 VAL A CA 1
ATOM 687 C C . VAL A 1 91 ? -2.428 -0.687 7.284 1.00 87.81 91 VAL A C 1
ATOM 689 O O . VAL A 1 91 ? -2.945 0.257 7.875 1.00 87.81 91 VAL A O 1
ATOM 692 N N . GLY A 1 92 ? -1.603 -1.533 7.912 1.00 85.56 92 GLY A N 1
ATOM 693 C CA . GLY A 1 92 ? -1.194 -1.356 9.312 1.00 85.56 92 GLY A CA 1
ATOM 694 C C . GLY A 1 92 ? -2.287 -1.667 10.344 1.00 85.56 92 GLY A C 1
ATOM 695 O O . GLY A 1 92 ? -2.182 -1.256 11.494 1.00 85.56 92 GLY A O 1
ATOM 696 N N . LEU A 1 93 ? -3.324 -2.410 9.949 1.00 85.94 93 LEU A N 1
ATOM 697 C CA . LEU A 1 93 ? -4.452 -2.832 10.790 1.00 85.94 93 LEU A CA 1
ATOM 698 C C . LEU A 1 93 ? -4.417 -4.336 11.113 1.00 85.94 93 LEU A C 1
ATOM 700 O O . LEU A 1 93 ? -5.436 -4.921 11.473 1.00 85.94 93 LEU A O 1
ATOM 704 N N . GLY A 1 94 ? -3.263 -4.994 10.960 1.00 85.38 94 GLY A N 1
ATOM 705 C CA . GLY A 1 94 ? -3.131 -6.448 11.124 1.00 85.38 94 GLY A CA 1
ATOM 706 C C . GLY A 1 94 ? -3.447 -6.963 12.535 1.00 85.38 94 GLY A C 1
ATOM 707 O O . GLY A 1 94 ? -3.903 -8.091 12.681 1.00 85.38 94 GLY A O 1
ATOM 708 N N . ASN A 1 95 ? -3.256 -6.132 13.563 1.00 82.25 95 ASN A N 1
ATOM 709 C CA . ASN A 1 95 ? -3.587 -6.434 14.960 1.00 82.25 95 ASN A CA 1
ATOM 710 C C . ASN A 1 95 ? -5.015 -6.017 15.356 1.00 82.25 95 ASN A C 1
ATOM 712 O O . ASN A 1 95 ? -5.433 -6.263 16.486 1.00 82.25 95 ASN A O 1
ATOM 716 N N . VAL A 1 96 ? -5.755 -5.375 14.451 1.00 80.12 96 VAL A N 1
ATOM 717 C CA . VAL A 1 96 ? -7.124 -4.927 14.698 1.00 80.12 96 VAL A CA 1
ATOM 718 C C . VAL A 1 96 ? -8.070 -6.053 14.289 1.00 80.12 96 VAL A C 1
ATOM 720 O O . VAL A 1 96 ? -8.315 -6.307 13.100 1.00 80.12 96 VAL A O 1
ATOM 723 N N . THR A 1 97 ? -8.619 -6.749 15.284 1.00 77.44 97 THR A N 1
ATOM 724 C CA . THR A 1 97 ? -9.738 -7.674 15.067 1.00 77.44 97 THR A CA 1
ATOM 725 C C . THR A 1 97 ? -10.929 -6.899 14.486 1.00 77.44 97 THR A C 1
ATOM 727 O O . THR A 1 97 ? -10.989 -5.673 14.574 1.00 77.44 97 THR A O 1
ATOM 730 N N . ASN A 1 98 ? -11.853 -7.567 13.786 1.00 70.69 98 ASN A N 1
ATOM 731 C CA . ASN A 1 98 ? -13.005 -6.858 13.191 1.00 70.69 98 ASN A CA 1
ATOM 732 C C . ASN A 1 98 ? -13.846 -6.120 14.254 1.00 70.69 98 ASN A C 1
ATOM 734 O O . ASN A 1 98 ? -14.456 -5.101 13.954 1.00 70.69 98 ASN A O 1
ATOM 738 N N . ASP A 1 99 ? -13.838 -6.644 15.472 1.00 65.06 99 ASP A N 1
ATOM 739 C CA . ASP A 1 99 ? -14.522 -6.205 16.687 1.00 65.06 99 ASP A CA 1
ATOM 740 C C . ASP A 1 99 ? -13.756 -5.148 17.508 1.00 65.06 99 ASP A C 1
ATOM 742 O O . ASP A 1 99 ? -14.377 -4.422 18.276 1.00 65.06 99 ASP A O 1
ATOM 746 N N . ALA A 1 100 ? -12.438 -4.983 17.325 1.00 65.62 100 ALA A N 1
ATOM 747 C CA . ALA A 1 100 ? -11.652 -3.971 18.049 1.00 65.62 100 ALA A CA 1
ATOM 748 C C . ALA A 1 100 ? -11.927 -2.524 17.591 1.00 65.62 100 ALA A C 1
ATOM 750 O O . ALA A 1 100 ? -11.490 -1.566 18.234 1.00 65.62 100 ALA A O 1
ATOM 751 N N . GLN A 1 101 ? -12.637 -2.338 16.476 1.00 67.69 101 GLN A N 1
ATOM 752 C CA . GLN A 1 101 ? -13.121 -1.024 16.072 1.00 67.69 101 GLN A CA 1
ATOM 753 C C . GLN A 1 101 ? -14.419 -0.715 16.816 1.00 67.69 101 GLN A C 1
ATOM 755 O O . GLN A 1 101 ? -15.488 -1.140 16.388 1.00 67.69 101 GLN A O 1
ATOM 760 N N . VAL A 1 102 ? -14.327 0.073 17.890 1.00 65.50 102 VAL A N 1
ATOM 761 C CA . VAL A 1 102 ? -15.511 0.664 18.525 1.00 65.50 102 VAL A CA 1
ATOM 762 C C . VAL A 1 102 ? -16.192 1.564 17.489 1.00 65.50 102 VAL A C 1
ATOM 764 O O . VAL A 1 102 ? -15.644 2.603 17.094 1.00 65.50 102 VAL A O 1
ATOM 767 N N . LYS A 1 103 ? -17.361 1.161 16.987 1.00 60.78 103 LYS A N 1
ATOM 768 C CA . LYS A 1 103 ? -18.166 2.011 16.111 1.00 60.78 103 LYS A CA 1
ATOM 769 C C . LYS A 1 103 ? -18.743 3.144 16.951 1.00 60.78 103 LYS A C 1
ATOM 771 O O . LYS A 1 103 ? -19.011 3.025 18.139 1.00 60.78 103 LYS A O 1
ATOM 776 N N . LYS A 1 104 ? -18.964 4.294 16.317 1.00 66.00 104 LYS A N 1
ATOM 777 C CA . LYS A 1 104 ? -19.428 5.522 16.987 1.00 66.00 104 LYS A CA 1
ATOM 778 C C . LYS A 1 104 ? -20.849 5.420 17.574 1.00 66.00 104 LYS A C 1
ATOM 780 O O . LYS A 1 104 ? -21.319 6.393 18.157 1.00 66.00 104 LYS A O 1
ATOM 785 N N . THR A 1 105 ? -21.549 4.290 17.428 1.00 66.62 105 THR A N 1
ATOM 786 C CA . THR A 1 105 ? -22.931 4.113 17.898 1.00 66.62 105 THR A CA 1
ATOM 787 C C . THR A 1 105 ? -23.262 2.635 18.121 1.00 66.62 105 THR A C 1
ATOM 789 O O . THR A 1 105 ? -23.104 1.837 17.202 1.00 66.62 105 THR A O 1
ATOM 792 N N . GLY A 1 106 ? -23.805 2.302 19.299 1.00 66.38 106 GLY A N 1
ATOM 793 C CA . GLY A 1 106 ? -24.550 1.055 19.531 1.00 66.38 106 GLY A CA 1
ATOM 794 C C . GLY A 1 106 ? -23.748 -0.198 19.898 1.00 66.38 106 GLY A C 1
ATOM 795 O O . GLY A 1 106 ? -24.307 -1.291 19.827 1.00 66.38 106 GLY A O 1
ATOM 796 N N . ASP A 1 107 ? -22.477 -0.081 20.289 1.00 73.00 107 ASP A N 1
ATOM 797 C CA . ASP A 1 107 ? -21.678 -1.259 20.646 1.00 73.00 107 ASP A CA 1
ATOM 798 C C . ASP A 1 107 ? -22.123 -1.889 21.978 1.00 73.00 107 ASP A C 1
ATOM 800 O O . ASP A 1 107 ? -22.364 -1.200 22.970 1.00 73.00 107 ASP A O 1
ATOM 804 N N . THR A 1 108 ? -22.195 -3.223 22.002 1.00 76.69 108 THR A N 1
ATOM 805 C CA . THR A 1 108 ? -22.438 -4.023 23.212 1.00 76.69 108 THR A CA 1
ATOM 806 C C . THR A 1 108 ? -21.119 -4.630 23.683 1.00 76.69 108 THR A C 1
ATOM 808 O O . THR A 1 108 ? -20.518 -5.425 22.963 1.00 76.69 108 THR A O 1
ATOM 811 N N . MET A 1 109 ? -20.666 -4.287 24.893 1.00 80.31 109 MET A N 1
ATOM 812 C CA . MET A 1 109 ? -19.528 -4.965 25.526 1.00 80.31 109 MET A CA 1
ATOM 813 C C . MET A 1 109 ? -20.008 -6.278 26.150 1.00 80.31 109 MET A C 1
ATOM 815 O O . MET A 1 109 ? -20.776 -6.264 27.106 1.00 80.31 109 MET A O 1
ATOM 819 N N . THR A 1 110 ? -19.566 -7.416 25.613 1.00 83.50 110 THR A N 1
ATOM 820 C CA . THR A 1 110 ? -19.933 -8.753 26.120 1.00 83.50 110 THR A CA 1
ATOM 821 C C . THR A 1 110 ? -19.085 -9.212 27.311 1.00 83.50 110 THR A C 1
ATOM 823 O O . THR A 1 110 ? -19.319 -10.293 27.841 1.00 83.50 110 THR A O 1
ATOM 826 N N . GLY A 1 111 ? -18.085 -8.421 27.709 1.00 84.62 111 GLY A N 1
ATOM 827 C CA . GLY A 1 111 ? -17.234 -8.661 28.874 1.00 84.62 111 GLY A CA 1
ATOM 828 C C . GLY A 1 111 ? -17.081 -7.407 29.736 1.00 84.62 111 GLY A C 1
ATOM 829 O O . GLY A 1 111 ? -17.636 -6.353 29.420 1.00 84.62 111 GLY A O 1
ATOM 830 N N . ASP A 1 112 ? -16.308 -7.526 30.815 1.00 88.19 112 ASP A N 1
ATOM 831 C CA . ASP A 1 112 ? -16.127 -6.448 31.787 1.00 88.19 112 ASP A CA 1
ATOM 832 C C . ASP A 1 112 ? -15.361 -5.253 31.201 1.00 88.19 112 ASP A C 1
ATOM 834 O O . ASP A 1 112 ? -14.260 -5.390 30.657 1.00 88.19 112 ASP A O 1
ATOM 838 N N . LEU A 1 113 ? -15.895 -4.043 31.393 1.00 88.00 113 LEU A N 1
ATOM 839 C CA . LEU A 1 113 ? -15.150 -2.809 31.152 1.00 88.00 113 LEU A CA 1
ATOM 840 C C . LEU A 1 113 ? -14.286 -2.470 32.375 1.00 88.00 113 LEU A C 1
ATOM 842 O O . LEU A 1 113 ? -14.803 -2.113 33.431 1.00 88.00 113 LEU A O 1
ATOM 846 N N . THR A 1 114 ? -12.961 -2.495 32.217 1.00 89.12 114 THR A N 1
ATOM 847 C 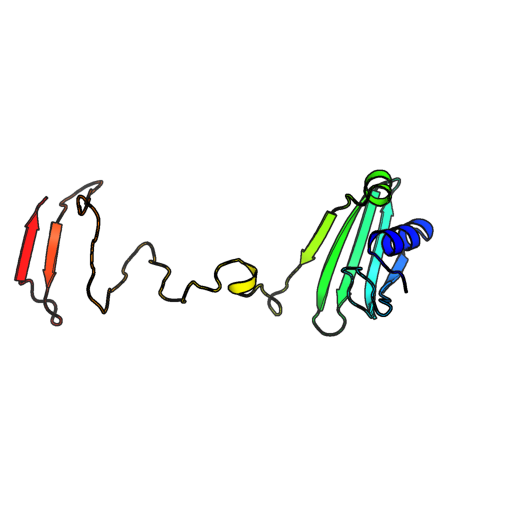CA . THR A 1 114 ? -12.010 -2.064 33.257 1.00 89.12 114 THR A CA 1
ATOM 848 C C . THR A 1 114 ? -11.355 -0.726 32.896 1.00 89.12 114 THR A C 1
ATOM 850 O O . THR A 1 114 ? -10.661 -0.628 31.886 1.00 89.12 114 THR A O 1
ATOM 853 N N . ILE A 1 115 ? -11.493 0.300 33.750 1.00 90.75 115 ILE A N 1
ATOM 854 C CA . ILE A 1 115 ? -10.808 1.601 33.600 1.00 90.75 115 ILE A CA 1
ATOM 855 C C . ILE A 1 115 ? -9.626 1.674 34.579 1.00 90.75 115 ILE A C 1
ATOM 857 O O . ILE A 1 115 ? -9.792 2.027 35.745 1.00 90.75 115 ILE A O 1
ATOM 861 N N . LYS A 1 116 ? -8.412 1.352 34.111 1.00 93.19 116 LYS A N 1
ATOM 862 C CA . LYS A 1 116 ? -7.200 1.284 34.951 1.00 93.19 116 LYS A CA 1
ATOM 863 C C . LYS A 1 116 ? -6.215 2.418 34.639 1.00 93.19 116 LYS A C 1
ATOM 865 O O . LYS A 1 116 ? -5.394 2.307 33.735 1.00 93.19 116 LYS A O 1
ATOM 870 N N . LYS A 1 117 ? -6.281 3.512 35.404 1.00 91.81 117 LYS A N 1
ATOM 871 C CA . LYS A 1 117 ? -5.361 4.670 35.347 1.00 91.81 117 LYS A CA 1
ATOM 872 C C . LYS A 1 117 ? -5.237 5.312 36.734 1.00 91.81 117 LYS A C 1
ATOM 874 O O . LYS A 1 117 ? -6.046 5.012 37.601 1.00 91.81 117 LYS A O 1
ATOM 879 N N . GLY A 1 118 ? -4.277 6.220 36.934 1.00 96.62 118 GLY A N 1
ATOM 880 C CA . GLY A 1 118 ? -4.064 6.887 38.233 1.00 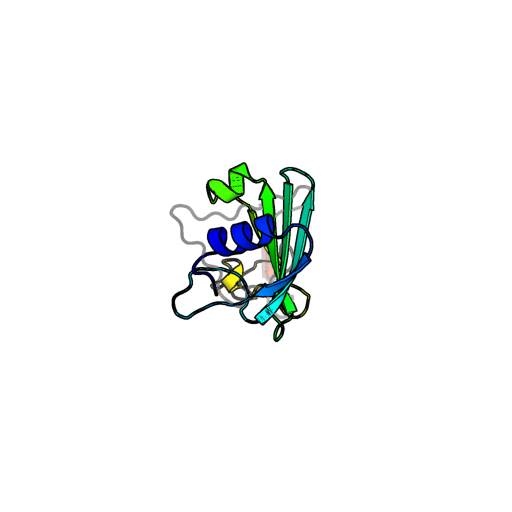96.62 118 GLY A CA 1
ATOM 881 C C . GLY A 1 118 ? -5.296 7.626 38.782 1.00 96.62 118 GLY A C 1
ATOM 882 O O . GLY A 1 118 ? -5.503 7.670 39.988 1.00 96.62 118 GLY A O 1
ATOM 883 N N . THR A 1 119 ? -6.154 8.149 37.900 1.00 94.38 119 THR A N 1
ATOM 884 C CA . THR A 1 119 ? -7.460 8.731 38.266 1.00 94.38 119 THR A CA 1
ATOM 885 C C . THR A 1 119 ? -8.507 8.345 37.219 1.00 94.38 119 THR A C 1
ATOM 887 O O . THR A 1 119 ? -8.620 9.019 36.186 1.00 94.38 119 THR A O 1
ATOM 890 N N . PRO A 1 120 ? -9.208 7.212 37.400 1.00 93.75 120 PRO A N 1
ATOM 891 C CA . PRO A 1 120 ? -10.272 6.776 36.505 1.00 93.75 120 PRO A CA 1
ATOM 892 C C . PRO A 1 120 ? -11.409 7.794 36.493 1.00 93.75 120 PRO A C 1
ATOM 894 O O . PRO A 1 120 ? -11.809 8.296 37.539 1.00 93.75 120 PRO A O 1
ATOM 897 N N . SER A 1 121 ? -11.928 8.106 35.312 1.00 91.56 121 SER A N 1
ATOM 898 C CA . SER A 1 121 ? -13.098 8.966 35.170 1.00 91.56 121 SER A CA 1
ATOM 899 C C . SER A 1 121 ? -13.917 8.536 33.962 1.00 91.56 121 SER A C 1
ATOM 901 O O . SER A 1 121 ? -13.365 8.123 32.941 1.00 91.56 121 SER A O 1
ATOM 903 N N . VAL A 1 122 ? -15.237 8.641 34.092 1.00 90.75 122 VAL A N 1
ATOM 904 C CA . VAL A 1 122 ? -16.182 8.548 32.980 1.00 90.75 122 VAL A CA 1
ATOM 905 C C . VAL A 1 122 ? -16.669 9.970 32.723 1.00 90.75 122 VAL A C 1
ATOM 907 O O . VAL A 1 122 ? -17.316 10.564 33.579 1.00 90.75 122 VAL A O 1
ATOM 910 N N . PHE A 1 123 ? -16.296 10.544 31.578 1.00 89.44 123 PHE A N 1
ATOM 911 C CA . PHE A 1 123 ? -16.756 11.871 31.174 1.00 89.44 123 PHE A CA 1
ATOM 912 C C . PHE A 1 123 ? -17.960 11.714 30.259 1.00 89.44 123 PHE A C 1
ATOM 914 O O . PHE A 1 123 ? -17.834 11.224 29.137 1.00 89.44 123 PHE A O 1
ATOM 921 N N . LEU A 1 124 ? -19.121 12.123 30.748 1.00 90.25 124 LEU A N 1
ATOM 922 C CA . LEU A 1 124 ? -20.349 12.121 29.983 1.00 90.25 124 LEU A CA 1
ATOM 923 C C . LEU A 1 124 ? -20.785 13.577 29.785 1.00 90.25 124 LEU A C 1
ATOM 925 O O . LEU A 1 124 ? -20.814 14.354 30.737 1.00 90.25 124 LEU A O 1
ATOM 929 N N . ARG A 1 125 ? -21.087 13.956 28.543 1.00 89.19 125 ARG A N 1
ATOM 930 C CA . ARG A 1 125 ? -21.570 15.294 28.196 1.00 89.19 125 ARG A CA 1
ATOM 931 C C . ARG A 1 125 ? -22.661 15.162 27.152 1.00 89.19 125 ARG A C 1
ATOM 933 O O . ARG A 1 125 ? -22.413 14.618 26.078 1.00 89.19 125 ARG A O 1
ATOM 940 N N . ALA A 1 126 ? -23.835 15.681 27.467 1.00 90.50 126 ALA A N 1
ATOM 941 C CA . ALA A 1 126 ? -24.915 15.833 26.514 1.00 90.50 126 ALA A CA 1
ATOM 942 C C . ALA A 1 126 ? -24.877 17.249 25.921 1.00 90.50 126 ALA A C 1
ATOM 944 O O . ALA A 1 126 ? -24.800 18.225 26.665 1.00 90.50 126 ALA A O 1
ATOM 945 N N . ASP A 1 127 ? -24.951 17.366 24.592 1.00 91.25 127 ASP A N 1
ATOM 946 C CA . ASP A 1 127 ? -25.138 18.668 23.928 1.00 91.25 127 ASP A CA 1
ATOM 947 C C . ASP A 1 127 ? -26.548 19.232 24.209 1.00 91.25 127 ASP A C 1
ATOM 949 O O . ASP A 1 127 ? -26.767 20.440 24.175 1.00 91.25 127 ASP A O 1
ATOM 953 N N . SER A 1 128 ? -27.505 18.351 24.529 1.00 89.31 128 SER A N 1
ATOM 954 C CA . SER A 1 128 ? -28.815 18.672 25.107 1.00 89.31 128 SER A CA 1
ATOM 955 C C . SER A 1 128 ? -29.394 17.451 25.842 1.00 89.31 128 SER A C 1
ATOM 957 O O . SER A 1 128 ? -29.117 16.314 25.461 1.00 89.31 128 SER A O 1
ATOM 959 N N . GLY A 1 129 ? -30.206 17.670 26.883 1.00 87.62 129 GLY A N 1
ATOM 960 C CA . GLY A 1 129 ? -30.861 16.599 27.647 1.00 87.62 129 GLY A CA 1
ATOM 961 C C . GLY A 1 129 ? -30.079 16.128 28.878 1.00 87.62 129 GLY A C 1
ATOM 962 O O . GLY A 1 129 ? -29.294 16.878 29.454 1.00 87.62 129 GLY A O 1
ATOM 963 N N . VAL A 1 130 ? -30.348 14.894 29.316 1.00 88.56 130 VAL A N 1
ATOM 964 C CA . VAL A 1 130 ? -29.813 14.331 30.564 1.00 88.56 130 VAL A CA 1
ATOM 965 C C . VAL A 1 130 ? -28.635 13.411 30.290 1.00 88.56 130 VAL A C 1
ATOM 967 O O . VAL A 1 130 ? -28.671 12.571 29.391 1.00 88.56 130 VAL A O 1
ATOM 970 N N . THR A 1 131 ? -27.625 13.529 31.140 1.00 93.25 131 THR A N 1
ATOM 971 C CA . THR A 1 131 ? -26.464 12.656 31.152 1.00 93.25 131 THR A CA 1
ATOM 972 C C . THR A 1 131 ? -26.608 11.638 32.280 1.00 93.25 131 THR A C 1
ATOM 974 O O . THR A 1 131 ? -26.784 12.019 33.435 1.00 93.25 131 THR A O 1
ATOM 977 N N . ALA A 1 132 ? -26.569 10.340 31.966 1.00 93.00 132 ALA A N 1
ATOM 978 C CA . ALA A 1 132 ? -26.750 9.310 32.983 1.00 93.00 132 ALA A CA 1
ATOM 979 C C . ALA A 1 132 ? -26.016 8.003 32.674 1.00 93.00 132 ALA A C 1
ATOM 981 O O . ALA A 1 132 ? -25.895 7.606 31.514 1.00 93.00 132 ALA A O 1
ATOM 982 N N . LEU A 1 133 ? -25.609 7.300 33.732 1.00 93.00 133 LEU A N 1
ATOM 983 C CA . LEU A 1 133 ? -25.282 5.877 33.677 1.00 93.00 133 LEU A CA 1
ATOM 984 C C . LEU A 1 133 ? -26.523 5.089 34.099 1.00 93.00 133 LEU A C 1
ATOM 986 O O . LEU A 1 133 ? -27.031 5.284 35.203 1.00 93.00 133 LEU A O 1
ATOM 990 N N . ARG A 1 134 ? -27.012 4.211 33.221 1.00 92.88 134 ARG A N 1
ATOM 991 C CA . ARG A 1 134 ? -28.195 3.379 33.468 1.00 92.88 134 ARG A CA 1
ATOM 992 C C . ARG A 1 134 ? -27.795 1.925 33.652 1.00 92.88 134 ARG A C 1
ATOM 994 O O . ARG A 1 134 ? -26.934 1.427 32.930 1.00 92.88 134 ARG A O 1
ATOM 1001 N N . PHE A 1 135 ? -28.461 1.245 34.574 1.00 94.81 135 PHE A N 1
ATOM 1002 C CA . PHE A 1 135 ? -28.225 -0.161 34.871 1.00 94.81 135 PHE A CA 1
ATOM 1003 C C . PHE A 1 135 ? -29.463 -0.963 34.486 1.00 94.81 135 PHE A C 1
ATOM 1005 O O . PHE A 1 135 ? -30.533 -0.743 35.049 1.00 94.81 135 PHE A O 1
ATOM 1012 N N . TYR A 1 136 ? -29.313 -1.897 33.549 1.00 94.75 136 TYR A N 1
ATOM 1013 C CA . TYR A 1 136 ? -30.374 -2.805 33.115 1.00 94.75 136 TYR A CA 1
ATOM 1014 C C . TYR A 1 136 ? -29.935 -4.259 33.281 1.00 94.75 136 TYR A C 1
ATOM 1016 O O . TYR A 1 136 ? -28.744 -4.567 33.227 1.00 94.75 136 TYR A O 1
ATOM 1024 N N . THR A 1 137 ? -30.896 -5.156 33.470 1.00 94.31 137 THR A N 1
ATOM 1025 C CA . THR A 1 137 ? -30.695 -6.604 33.322 1.00 94.31 137 THR A CA 1
ATOM 1026 C C . THR A 1 137 ? -30.929 -7.045 31.873 1.00 94.31 137 THR A C 1
ATOM 1028 O O . THR A 1 137 ? -31.439 -6.281 31.055 1.00 94.31 137 THR A O 1
ATOM 1031 N N . GLY A 1 138 ? -30.543 -8.282 31.532 1.00 90.69 138 GLY A N 1
ATOM 1032 C CA . GLY A 1 138 ? -30.641 -8.814 30.159 1.00 90.69 138 GLY A CA 1
ATOM 1033 C C . GLY A 1 138 ? -32.068 -8.929 29.601 1.00 90.69 138 GLY A C 1
ATOM 1034 O O . GLY A 1 138 ? -32.246 -9.157 28.411 1.00 90.69 138 GLY A O 1
ATOM 1035 N N . ASP A 1 139 ? -33.077 -8.746 30.449 1.00 94.19 139 ASP A N 1
ATOM 1036 C CA . ASP A 1 139 ? -34.502 -8.671 30.116 1.00 94.19 139 ASP A CA 1
ATOM 1037 C C . ASP A 1 139 ? -35.003 -7.222 29.912 1.00 94.19 139 ASP A C 1
ATOM 1039 O O . ASP A 1 139 ? -36.206 -7.003 29.802 1.00 94.19 139 ASP A O 1
ATOM 1043 N N . ASN A 1 140 ? -34.099 -6.235 29.854 1.00 91.19 140 ASN A N 1
ATOM 1044 C CA . ASN A 1 140 ? -34.379 -4.795 29.766 1.00 91.19 140 ASN A CA 1
ATOM 1045 C C . ASN A 1 140 ? -35.076 -4.174 30.993 1.00 91.19 140 ASN A C 1
ATOM 1047 O O . ASN A 1 140 ? -35.637 -3.081 30.894 1.00 91.19 140 ASN A O 1
ATOM 1051 N N . THR A 1 141 ? -35.001 -4.798 32.170 1.00 95.94 141 THR A N 1
ATOM 1052 C CA . THR A 1 141 ? -35.511 -4.188 33.411 1.00 95.94 141 THR A CA 1
ATOM 1053 C C . THR A 1 141 ? -34.508 -3.185 33.998 1.00 95.94 141 THR A C 1
ATOM 1055 O O . THR A 1 141 ? -33.355 -3.538 34.251 1.00 95.94 141 THR A O 1
ATOM 1058 N N . GLU A 1 142 ? -34.925 -1.935 34.258 1.00 95.75 142 GLU A N 1
ATOM 1059 C CA . GLU A 1 142 ? -34.069 -0.919 34.900 1.00 95.75 142 GLU A CA 1
ATOM 1060 C C . GLU A 1 142 ? -33.863 -1.239 36.387 1.00 95.75 142 GLU A C 1
ATOM 1062 O O . GLU A 1 142 ? -34.812 -1.445 37.144 1.00 95.75 142 GLU A O 1
ATOM 1067 N N . ARG A 1 143 ? -32.602 -1.275 36.818 1.00 96.12 143 ARG A N 1
ATOM 1068 C CA . ARG A 1 143 ? -32.188 -1.515 38.208 1.00 96.12 143 ARG A CA 1
ATOM 1069 C C . ARG A 1 143 ? -31.752 -0.242 38.921 1.00 96.12 143 ARG A C 1
ATOM 1071 O O . ARG A 1 143 ? -31.675 -0.235 40.146 1.00 96.12 143 ARG A O 1
ATOM 1078 N N . GLY A 1 144 ? -31.465 0.814 38.168 1.00 96.12 144 GLY A N 1
ATOM 1079 C CA . GLY A 1 144 ? -31.109 2.113 38.708 1.00 96.12 144 GLY A CA 1
ATOM 1080 C C . GLY A 1 144 ? -30.498 3.037 37.666 1.00 96.12 144 GLY A C 1
ATOM 1081 O O . GLY A 1 144 ? -30.133 2.626 36.560 1.00 96.12 144 GLY A O 1
ATOM 1082 N N . ILE A 1 145 ? -30.344 4.292 38.072 1.00 94.50 145 ILE A N 1
ATOM 1083 C CA . ILE A 1 145 ? -29.767 5.355 37.264 1.00 94.50 145 ILE A CA 1
ATOM 1084 C C . ILE A 1 145 ? -28.919 6.271 38.147 1.00 94.50 145 ILE A C 1
ATOM 1086 O O . ILE A 1 145 ? -29.305 6.606 39.266 1.00 94.50 145 ILE A O 1
ATOM 1090 N N . ILE A 1 146 ? -27.753 6.665 37.640 1.00 93.94 146 ILE A N 1
ATOM 1091 C CA . ILE A 1 146 ? -26.918 7.715 38.226 1.00 93.94 146 ILE A CA 1
ATOM 1092 C C . ILE A 1 146 ? -26.968 8.905 37.280 1.00 93.94 146 ILE A C 1
ATOM 1094 O O . ILE A 1 146 ? -26.565 8.789 36.121 1.00 93.94 146 ILE A O 1
ATOM 1098 N N . TYR A 1 147 ? -27.457 10.033 37.785 1.00 88.50 147 TYR A N 1
ATOM 1099 C CA . TYR A 1 147 ? -27.446 11.310 37.080 1.00 88.50 147 TYR A CA 1
ATOM 1100 C C . TYR A 1 147 ? -26.127 12.042 37.341 1.00 88.50 147 TYR A C 1
ATOM 1102 O O . TYR A 1 147 ? -25.626 12.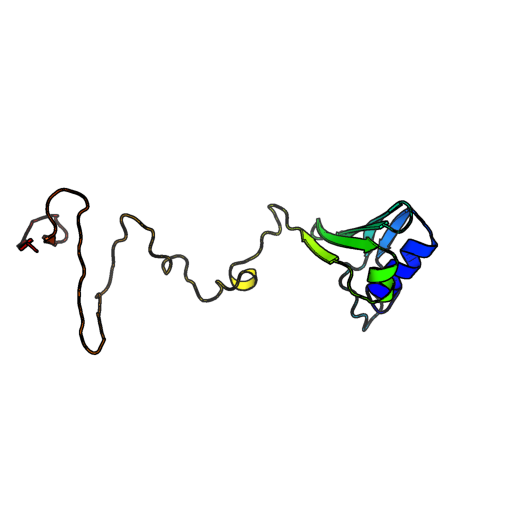016 38.468 1.00 88.50 147 TYR A O 1
ATOM 1110 N N . ALA A 1 148 ? -25.580 12.660 36.293 1.00 76.44 148 ALA A N 1
ATOM 1111 C CA . ALA A 1 148 ? -24.383 13.498 36.337 1.00 76.44 148 ALA A CA 1
ATOM 1112 C C . ALA A 1 148 ? -24.718 14.944 35.960 1.00 76.44 148 ALA A C 1
ATOM 1114 O O . ALA A 1 148 ? -25.590 15.127 35.076 1.00 76.44 148 ALA A O 1
#

Organism: Escherichia coli (NCBI:txid562)

Sequence (148 aa):
GKMSDVEILKALRDKGGHFWRGDKPPGSTATIYSHGSGIFSRCGDTWSAINIDYSTAKIKIYAGNDARLNNGTFSVNELYGSANKPSKSDVGLGNVTNDAQVKKTGDTMTGDLTIKKGTPSVFLRADSGVTALRFYTGDNTERGIIYA

pLDDT: mean 91.1, std 8.17, range [60.78, 98.38]

Radius of gyration: 27.77 Å; chains: 1; bounding box: 54×32×66 Å

Foldseek 3Di:
DDQEPLVVVVVVVVVAWDKDADDHDPNRPYPAAHRFIWTWHDDPQWIKIWTAHPPQRKIKIWTDGNVCSVVVNTDIDIDDDPRRDDDCVSVVNPVPDPLNDDDPDDDDDPDDDDQDDPDGDDDFDDPDDWTWDWDADPVRHTPDIDTD